Protein AF-0000000075988839 (afdb_homodimer)

Solvent-accessible surface area (backbone atoms only — not comparable to full-atom values): 9283 Å² total; per-residue (Å²): 107,28,37,38,37,37,38,41,65,41,99,35,46,64,48,19,47,51,47,47,61,61,53,66,68,58,68,63,77,48,62,97,49,47,45,78,50,76,48,70,56,71,28,30,30,34,38,40,39,37,12,76,38,70,69,57,39,50,53,53,52,51,53,49,48,56,53,49,52,50,50,50,53,50,38,71,72,66,44,66,77,72,78,79,122,106,29,36,37,38,38,37,40,65,42,98,35,44,64,48,21,47,53,48,48,61,60,51,66,68,58,70,64,78,48,61,99,50,47,48,80,50,76,48,70,57,70,28,32,32,33,39,40,39,38,11,75,40,69,68,58,38,51,53,53,51,49,53,49,49,56,51,49,52,51,50,50,52,49,39,71,71,66,46,65,79,73,77,79,121

InterPro domains:
  IPR015419 CTAG/Pcc1 family [PF09341] (4-76)
  IPR015419 CTAG/Pcc1 family [PTHR31283] (2-83)

Organism: Limulus polyphemus (NCBI:txid6850)

Secondary structure (DSSP, 8-state):
-EEEEEEEE-SSHHHHHHHHHHHHS------TTEEEEEEEETTEEEEEEEESSHHHHHHHHHHHHHHHHHHHHHHHHH-S-----/-EEEEEEEE-SSHHHHHHHHHHHHS------TTEEEEEEEETTEEEEEEEESSHHHHHHHHHHHHHHHHHHHHHHHHH-S-----

Structure (mmCIF, N/CA/C/O backbone):
data_AF-0000000075988839-model_v1
#
loop_
_entity.id
_entity.type
_entity.pdbx_description
1 polymer 'EKC/KEOPS complex subunit LAGE3-like'
#
loop_
_atom_site.group_PDB
_atom_site.id
_atom_site.type_symbol
_atom_site.label_atom_id
_atom_site.label_alt_id
_atom_site.label_comp_id
_atom_site.label_asym_id
_atom_site.label_entity_id
_atom_site.label_seq_id
_atom_site.pdbx_PDB_ins_code
_atom_site.Cartn_x
_atom_site.Cartn_y
_atom_site.Cartn_z
_atom_site.occupancy
_atom_site.B_iso_or_equiv
_atom_site.auth_seq_id
_atom_site.auth_comp_id
_atom_site.auth_asym_id
_atom_site.auth_atom_id
_atom_site.pdbx_PDB_model_num
ATOM 1 N N . MET A 1 1 ? 9.938 7.914 7.867 1 90 1 MET A N 1
ATOM 2 C CA . MET A 1 1 ? 9.859 7.223 6.586 1 90 1 MET A CA 1
ATOM 3 C C . MET A 1 1 ? 8.461 6.668 6.352 1 90 1 MET A C 1
ATOM 5 O O . MET A 1 1 ? 7.754 6.332 7.305 1 90 1 MET A O 1
ATOM 9 N N . PHE A 1 2 ? 8.023 6.809 5.059 1 95.44 2 PHE A N 1
ATOM 10 C CA . PHE A 1 2 ? 6.73 6.273 4.641 1 95.44 2 PHE A CA 1
ATOM 11 C C . PHE A 1 2 ? 6.828 4.781 4.355 1 95.44 2 PHE A C 1
ATOM 13 O O . PHE A 1 2 ? 7.785 4.328 3.723 1 95.44 2 PHE A O 1
ATOM 20 N N . VAL A 1 3 ? 5.879 4.035 4.895 1 97.56 3 VAL A N 1
ATOM 21 C CA . VAL A 1 3 ? 5.98 2.588 4.75 1 97.56 3 VAL A CA 1
ATOM 22 C C . VAL A 1 3 ? 4.66 2.027 4.227 1 97.56 3 VAL A C 1
ATOM 24 O O . VAL A 1 3 ? 3.584 2.471 4.629 1 97.56 3 VAL A O 1
ATOM 27 N N . ALA A 1 4 ? 4.758 1.091 3.375 1 98.38 4 ALA A N 1
ATOM 28 C CA . ALA A 1 4 ? 3.623 0.291 2.924 1 98.38 4 ALA A CA 1
ATOM 29 C C . ALA A 1 4 ? 3.906 -1.2 3.078 1 98.38 4 ALA A C 1
ATOM 31 O O . ALA A 1 4 ? 4.977 -1.677 2.693 1 98.38 4 ALA A O 1
ATOM 32 N N . ASN A 1 5 ? 2.986 -1.854 3.672 1 98.38 5 ASN A N 1
ATOM 33 C CA . ASN A 1 5 ? 3 -3.312 3.738 1 98.38 5 ASN A CA 1
ATOM 34 C C . ASN A 1 5 ? 1.814 -3.918 2.99 1 98.38 5 ASN A C 1
ATOM 36 O O . ASN A 1 5 ? 0.663 -3.568 3.26 1 98.38 5 ASN A O 1
ATOM 40 N N . LEU A 1 6 ? 2.125 -4.777 2.111 1 98.31 6 LEU A N 1
ATOM 41 C CA . LEU A 1 6 ? 1.069 -5.48 1.39 1 98.31 6 LEU A CA 1
ATOM 42 C C . LEU A 1 6 ? 1.108 -6.973 1.69 1 98.31 6 LEU A C 1
ATOM 44 O O . LEU A 1 6 ? 2.188 -7.562 1.794 1 98.31 6 LEU A O 1
ATOM 48 N N . SER A 1 7 ? -0.007 -7.527 1.808 1 98.06 7 SER A N 1
ATOM 49 C CA . SER A 1 7 ? -0.163 -8.969 1.979 1 98.06 7 SER A CA 1
ATOM 50 C C . SER A 1 7 ? -1.142 -9.547 0.96 1 98.06 7 SER A C 1
ATOM 52 O O . SER A 1 7 ? -2.287 -9.094 0.871 1 98.06 7 SER A O 1
ATOM 54 N N . VAL A 1 8 ? -0.692 -10.531 0.299 1 97.56 8 VAL A N 1
ATOM 55 C CA . VAL A 1 8 ? -1.433 -11.086 -0.829 1 97.56 8 VAL A CA 1
ATOM 56 C C . VAL A 1 8 ? -1.558 -12.602 -0.671 1 97.56 8 VAL A C 1
ATOM 58 O O . VAL A 1 8 ? -0.578 -13.328 -0.833 1 97.56 8 VAL A O 1
ATOM 61 N N . PRO A 1 9 ? -2.717 -13.094 -0.493 1 97.25 9 PRO A N 1
ATOM 62 C CA . PRO A 1 9 ? -2.912 -14.547 -0.421 1 97.25 9 PRO A CA 1
ATOM 63 C C . PRO A 1 9 ? -2.992 -15.203 -1.799 1 97.25 9 PRO A C 1
ATOM 65 O O . PRO A 1 9 ? -3.498 -14.594 -2.746 1 97.25 9 PRO A O 1
ATOM 68 N N . PHE A 1 10 ? -2.484 -16.438 -1.836 1 96.06 10 PHE A N 1
ATOM 69 C CA . PHE A 1 10 ? -2.605 -17.281 -3.02 1 96.06 10 PHE A CA 1
ATOM 70 C C . PHE A 1 10 ? -3.357 -18.562 -2.695 1 96.06 10 PHE A C 1
ATOM 72 O O . PHE A 1 10 ? -3.482 -18.938 -1.527 1 96.06 10 PHE A O 1
ATOM 79 N N . PRO A 1 11 ? -3.861 -19.203 -3.703 1 94.25 11 PRO A N 1
ATOM 80 C CA . PRO A 1 11 ? -4.625 -20.438 -3.479 1 94.25 11 PRO A CA 1
ATOM 81 C C . PRO A 1 11 ? -3.781 -21.547 -2.865 1 94.25 11 PRO A C 1
ATOM 83 O O . PRO A 1 11 ? -4.312 -22.422 -2.168 1 94.25 11 PRO A O 1
ATOM 86 N N . SER A 1 12 ? -2.428 -21.516 -3.145 1 94.94 12 SER A N 1
ATOM 87 C CA . SER A 1 12 ? -1.554 -22.562 -2.621 1 94.94 12 SER A CA 1
ATOM 88 C C . SER A 1 12 ? -0.17 -22.016 -2.291 1 94.94 12 SER A C 1
ATOM 90 O O . SER A 1 12 ? 0.219 -20.953 -2.793 1 94.94 12 SER A O 1
ATOM 92 N N . ASP A 1 13 ? 0.553 -22.797 -1.413 1 96.44 13 ASP A N 1
ATOM 93 C CA . ASP A 1 13 ? 1.93 -22.453 -1.074 1 96.44 13 ASP A CA 1
ATOM 94 C C . ASP A 1 13 ? 2.799 -22.375 -2.326 1 96.44 13 ASP A C 1
ATOM 96 O O . ASP A 1 13 ? 3.656 -21.484 -2.438 1 96.44 13 ASP A O 1
ATOM 100 N N . LYS A 1 14 ? 2.541 -23.25 -3.209 1 95.31 14 LYS A N 1
ATOM 101 C CA . LYS A 1 14 ? 3.338 -23.344 -4.43 1 95.31 14 LYS A CA 1
ATOM 102 C C . LYS A 1 14 ? 3.162 -22.094 -5.289 1 95.31 14 LYS A C 1
ATOM 104 O O . LYS A 1 14 ? 4.145 -21.516 -5.77 1 95.31 14 LYS A O 1
ATOM 109 N N . GLU A 1 15 ? 1.94 -21.672 -5.477 1 96.12 15 GLU A N 1
ATOM 110 C CA . GLU A 1 15 ? 1.668 -20.484 -6.273 1 96.12 15 GLU A CA 1
ATOM 111 C C . GLU A 1 15 ? 2.297 -19.25 -5.648 1 96.12 15 GLU A C 1
ATOM 113 O O . GLU A 1 15 ? 2.822 -18.391 -6.355 1 96.12 15 GLU A O 1
ATOM 118 N N . ALA A 1 16 ? 2.221 -19.188 -4.289 1 96.88 16 ALA A N 1
ATOM 119 C CA . ALA A 1 16 ? 2.832 -18.062 -3.588 1 96.88 16 ALA A CA 1
ATOM 120 C C . ALA A 1 16 ? 4.344 -18.047 -3.799 1 96.88 16 ALA A C 1
ATOM 122 O O . ALA A 1 16 ? 4.934 -16.984 -4.008 1 96.88 16 ALA A O 1
ATOM 123 N N . GLU A 1 17 ? 4.867 -19.141 -3.795 1 96.12 17 GLU A N 1
ATOM 124 C CA . GLU A 1 17 ? 6.309 -19.266 -3.984 1 96.12 17 GLU A CA 1
ATOM 125 C C . GLU A 1 17 ? 6.715 -18.875 -5.402 1 96.12 17 GLU A C 1
ATOM 127 O O . GLU A 1 17 ? 7.738 -18.203 -5.598 1 96.12 17 GLU A O 1
ATOM 132 N N . ILE A 1 18 ? 6.027 -19.312 -6.352 1 95 18 ILE A N 1
ATOM 133 C CA . ILE A 1 18 ? 6.297 -18.938 -7.738 1 95 18 ILE A CA 1
ATOM 134 C C . ILE A 1 18 ? 6.215 -17.422 -7.895 1 95 18 ILE A C 1
ATOM 136 O O . ILE A 1 18 ? 7.086 -16.812 -8.516 1 95 18 ILE A O 1
ATOM 140 N N . ALA A 1 19 ? 5.125 -16.906 -7.297 1 95.75 19 ALA A N 1
ATOM 141 C CA . ALA A 1 19 ? 4.98 -15.445 -7.348 1 95.75 19 ALA A CA 1
ATOM 142 C C . ALA A 1 19 ? 6.176 -14.75 -6.703 1 95.75 19 ALA A C 1
ATOM 144 O O . ALA A 1 19 ? 6.711 -13.781 -7.25 1 95.75 19 ALA A O 1
ATOM 145 N N . TYR A 1 20 ? 6.605 -15.219 -5.586 1 96.44 20 TYR A N 1
ATOM 146 C CA . TYR A 1 20 ? 7.754 -14.68 -4.867 1 96.44 20 TYR A CA 1
ATOM 147 C C . TYR A 1 20 ? 8.992 -14.664 -5.75 1 96.44 20 TYR A C 1
ATOM 149 O O . TYR A 1 20 ? 9.672 -13.641 -5.867 1 96.44 20 TYR A O 1
ATOM 157 N N . HIS A 1 21 ? 9.25 -15.703 -6.391 1 94.44 21 HIS A N 1
ATOM 158 C CA . HIS A 1 21 ? 10.445 -15.812 -7.223 1 94.44 21 HIS A CA 1
ATOM 159 C C . HIS A 1 21 ? 10.336 -14.93 -8.461 1 94.44 21 HIS A C 1
ATOM 161 O O . HIS A 1 21 ? 11.336 -14.391 -8.93 1 94.44 21 HIS A O 1
ATOM 167 N N . SER A 1 22 ? 9.195 -14.758 -8.984 1 92.88 22 SER A N 1
ATOM 168 C CA . SER A 1 22 ? 8.984 -13.906 -10.148 1 92.88 22 SER A CA 1
ATOM 169 C C . SER A 1 22 ? 9.188 -12.438 -9.805 1 92.88 22 SER A C 1
ATOM 171 O O . SER A 1 22 ? 9.773 -11.688 -10.586 1 92.88 22 SER A O 1
ATOM 173 N N . LEU A 1 23 ? 8.711 -12.062 -8.641 1 94.12 23 LEU A N 1
ATOM 174 C CA . LEU A 1 23 ? 8.688 -10.648 -8.281 1 94.12 23 LEU A CA 1
ATOM 175 C C . LEU A 1 23 ? 10 -10.234 -7.613 1 94.12 23 LEU A C 1
ATOM 177 O O . LEU A 1 23 ? 10.398 -9.07 -7.691 1 94.12 23 LEU A O 1
ATOM 181 N N . ARG A 1 24 ? 10.625 -11.133 -6.895 1 90.5 24 ARG A N 1
ATOM 182 C CA . ARG A 1 24 ? 11.844 -10.797 -6.16 1 90.5 24 ARG A CA 1
ATOM 183 C C . ARG A 1 24 ? 12.961 -10.391 -7.113 1 90.5 24 ARG A C 1
ATOM 185 O O . ARG A 1 24 ? 13.852 -9.625 -6.746 1 90.5 24 ARG A O 1
ATOM 192 N N . VAL A 1 25 ? 12.992 -10.914 -8.25 1 80.69 25 VAL A N 1
ATOM 193 C CA . VAL A 1 25 ? 14.047 -10.656 -9.227 1 80.69 25 VAL A CA 1
ATOM 194 C C . VAL A 1 25 ? 13.766 -9.344 -9.953 1 80.69 25 VAL A C 1
ATOM 196 O O . VAL A 1 25 ? 14.664 -8.758 -10.555 1 80.69 25 VAL A O 1
ATOM 199 N N . ASP A 1 26 ? 12.492 -8.953 -10.062 1 66.12 26 ASP A N 1
ATOM 200 C CA . ASP A 1 26 ? 12.141 -7.695 -10.719 1 66.12 26 ASP A CA 1
ATOM 201 C C . ASP A 1 26 ? 12.57 -6.496 -9.883 1 66.12 26 ASP A C 1
ATOM 203 O O . ASP A 1 26 ? 11.938 -6.18 -8.875 1 66.12 26 ASP A O 1
ATOM 207 N N . VAL A 1 27 ? 13.938 -6.234 -9.953 1 58.53 27 VAL A N 1
ATOM 208 C CA . VAL A 1 27 ? 14.477 -5.098 -9.219 1 58.53 27 VAL A CA 1
ATOM 209 C C . VAL A 1 27 ? 13.953 -3.795 -9.812 1 58.53 27 VAL A C 1
ATOM 211 O O . VAL A 1 27 ? 14.273 -3.457 -10.961 1 58.53 27 VAL A O 1
ATOM 214 N N . GLU A 1 28 ? 12.719 -3.449 -9.625 1 59.62 28 GLU A N 1
ATOM 215 C CA . GLU A 1 28 ? 12.336 -2.102 -10.039 1 59.62 28 GLU A CA 1
ATOM 216 C C . GLU A 1 28 ? 13.359 -1.07 -9.57 1 59.62 28 GLU A C 1
ATOM 218 O O . GLU A 1 28 ? 13.844 -1.138 -8.438 1 59.62 28 GLU A O 1
ATOM 223 N N . PRO A 1 29 ? 14.039 -0.479 -10.562 1 52.81 29 PRO A N 1
ATOM 224 C CA . PRO A 1 29 ? 14.938 0.58 -10.102 1 52.81 29 PRO A CA 1
ATOM 225 C C . PRO A 1 29 ? 14.344 1.404 -8.961 1 52.81 29 PRO A C 1
ATOM 227 O O . PRO A 1 29 ? 13.211 1.884 -9.062 1 52.81 29 PRO A O 1
ATOM 230 N N . SER A 1 30 ? 14.625 0.972 -7.875 1 58.56 30 SER A N 1
ATOM 231 C CA . SER A 1 30 ? 14.203 1.893 -6.824 1 58.56 30 SER A CA 1
ATOM 232 C C . SER A 1 30 ? 14.719 3.305 -7.09 1 58.56 30 SER A C 1
ATOM 234 O O . SER A 1 30 ? 15.898 3.498 -7.387 1 58.56 30 SER A O 1
ATOM 236 N N . ARG A 1 31 ? 14.156 4.047 -7.926 1 53.41 31 ARG A N 1
ATOM 237 C CA . ARG A 1 31 ? 14.711 5.398 -7.887 1 53.41 31 ARG A CA 1
ATOM 238 C C . ARG A 1 31 ? 15.18 5.754 -6.48 1 53.41 31 ARG A C 1
ATOM 240 O O . ARG A 1 31 ? 14.594 5.309 -5.492 1 53.41 31 ARG A O 1
ATOM 247 N N . GLY A 1 32 ? 16.422 6.008 -6.324 1 62.09 32 GLY A N 1
ATOM 248 C CA . GLY A 1 32 ? 17.219 6.488 -5.215 1 62.09 32 GLY A CA 1
ATOM 249 C C . GLY A 1 32 ? 16.391 6.871 -4 1 62.09 32 GLY A C 1
ATOM 250 O O . GLY A 1 32 ? 16.938 7.297 -2.98 1 62.09 32 GLY A O 1
ATOM 251 N N . GLY A 1 33 ? 15.102 6.184 -3.828 1 80.5 33 GLY A N 1
ATOM 252 C CA . GLY A 1 33 ? 14.391 6.668 -2.65 1 80.5 33 GLY A CA 1
ATOM 253 C C . GLY A 1 33 ? 13.414 5.656 -2.084 1 80.5 33 GLY A C 1
ATOM 254 O O . GLY A 1 33 ? 12.648 5.969 -1.168 1 80.5 33 GLY A O 1
ATOM 255 N N . THR A 1 34 ? 13.445 4.418 -2.74 1 89.38 34 THR A N 1
ATOM 256 C CA . THR A 1 34 ? 12.523 3.434 -2.184 1 89.38 34 THR A CA 1
ATOM 257 C C . THR A 1 34 ? 13.234 2.107 -1.932 1 89.38 34 THR A C 1
ATOM 259 O O . THR A 1 34 ? 14.188 1.767 -2.633 1 89.38 34 THR A O 1
ATOM 262 N N . GLU A 1 35 ? 13.008 1.438 -0.899 1 91.38 35 GLU A N 1
ATOM 263 C CA . GLU A 1 35 ? 13.469 0.095 -0.557 1 91.38 35 GLU A CA 1
ATOM 264 C C . GLU A 1 35 ? 12.305 -0.895 -0.525 1 91.38 35 GLU A C 1
ATOM 266 O O . GLU A 1 35 ? 11.258 -0.608 0.053 1 91.38 35 GLU A O 1
ATOM 271 N N . LYS A 1 36 ? 12.641 -2.053 -1.182 1 93.12 36 LYS A N 1
ATOM 272 C CA . LYS A 1 36 ? 11.609 -3.09 -1.24 1 93.12 36 LYS A CA 1
ATOM 273 C C . LYS A 1 36 ? 12.125 -4.406 -0.666 1 93.12 36 LYS A C 1
ATOM 275 O O . LYS A 1 36 ? 13.234 -4.84 -0.988 1 93.12 36 LYS A O 1
ATOM 280 N N . VAL A 1 37 ? 11.336 -5 0.261 1 93.62 37 VAL A N 1
ATOM 281 C CA . VAL A 1 37 ? 11.656 -6.301 0.833 1 93.62 37 VAL A CA 1
ATOM 282 C C . VAL A 1 37 ? 10.484 -7.258 0.643 1 93.62 37 VAL A C 1
ATOM 284 O O . VAL A 1 37 ? 9.375 -6.988 1.116 1 93.62 37 VAL A O 1
ATOM 287 N N . LEU A 1 38 ? 10.727 -8.375 -0.003 1 95.94 38 LEU A N 1
ATOM 288 C CA . LEU A 1 38 ? 9.695 -9.375 -0.273 1 95.94 38 LEU A CA 1
ATOM 289 C C . LEU A 1 38 ? 9.875 -10.594 0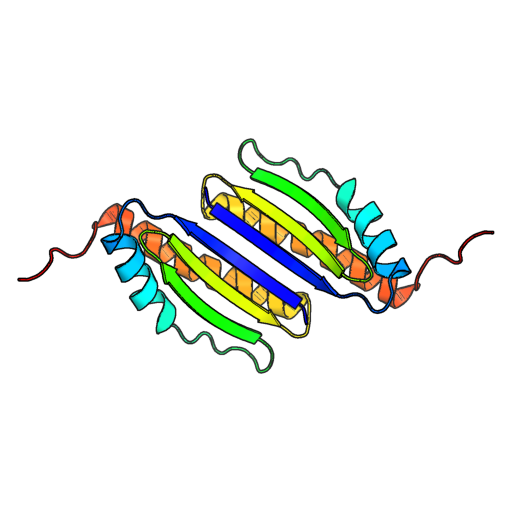.625 1 95.94 38 LEU A C 1
ATOM 291 O O . LEU A 1 38 ? 11 -10.992 0.928 1 95.94 38 LEU A O 1
ATOM 295 N N . SER A 1 39 ? 8.766 -11.125 1.036 1 96.94 39 SER A N 1
ATOM 296 C CA . SER A 1 39 ? 8.789 -12.391 1.771 1 96.94 39 SER A CA 1
ATOM 297 C C . SER A 1 39 ? 7.551 -13.227 1.462 1 96.94 39 SER A C 1
ATOM 299 O O . SER A 1 39 ? 6.547 -12.703 0.97 1 96.94 39 SER A O 1
ATOM 301 N N . VAL A 1 40 ? 7.77 -14.484 1.69 1 97.5 40 VAL A N 1
ATOM 302 C CA . VAL A 1 40 ? 6.641 -15.391 1.506 1 97.5 40 VAL A CA 1
ATOM 303 C C . VAL A 1 40 ? 6.574 -16.375 2.672 1 97.5 40 VAL A C 1
ATOM 305 O O . VAL A 1 40 ? 7.605 -16.875 3.131 1 97.5 40 VAL A O 1
ATOM 308 N N . GLU A 1 41 ? 5.484 -16.422 3.248 1 97.5 41 GLU A N 1
ATOM 309 C CA . GLU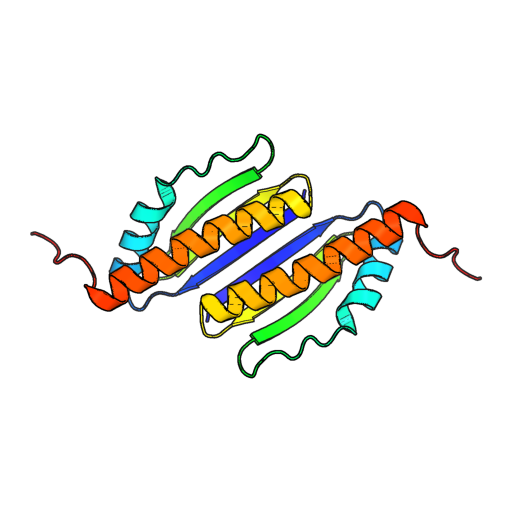 A 1 41 ? 5.188 -17.391 4.297 1 97.5 41 GLU A CA 1
ATOM 310 C C . GLU A 1 41 ? 3.945 -18.219 3.955 1 97.5 41 GLU A C 1
ATOM 312 O O . GLU A 1 41 ? 2.836 -17.672 3.904 1 97.5 41 GLU A O 1
ATOM 317 N N . GLU A 1 42 ? 4.121 -19.516 3.861 1 96.75 42 GLU A N 1
ATOM 318 C CA . GLU A 1 42 ? 3.037 -20.375 3.406 1 96.75 42 GLU A CA 1
ATOM 319 C C . GLU A 1 42 ? 2.426 -19.859 2.107 1 96.75 42 GLU A C 1
ATOM 321 O O . GLU A 1 42 ? 3.133 -19.672 1.113 1 96.75 42 GLU A O 1
ATOM 326 N N . ASN A 1 43 ? 1.128 -19.578 2.098 1 97.75 43 ASN A N 1
ATOM 327 C CA . ASN A 1 43 ? 0.485 -19.188 0.845 1 97.75 43 ASN A CA 1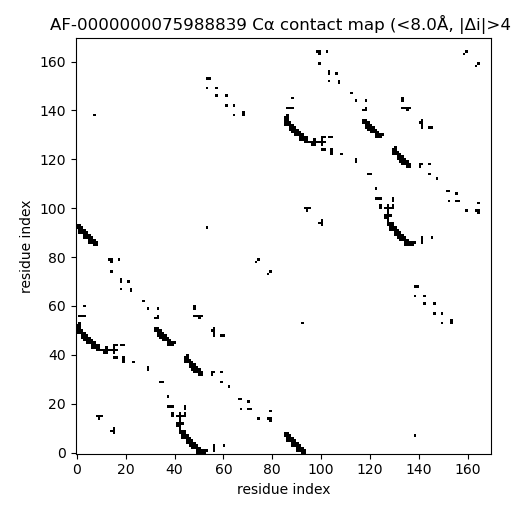
ATOM 328 C C . ASN A 1 43 ? 0.309 -17.672 0.749 1 97.75 43 ASN A C 1
ATOM 330 O O . ASN A 1 43 ? -0.527 -17.188 -0.016 1 97.75 43 ASN A O 1
ATOM 334 N N . THR A 1 44 ? 1.045 -16.984 1.554 1 98.31 44 THR A N 1
ATOM 335 C CA . THR A 1 44 ? 0.854 -15.547 1.574 1 98.31 44 THR A CA 1
ATOM 336 C C . THR A 1 44 ? 2.143 -14.82 1.195 1 98.31 44 THR A C 1
ATOM 338 O O . THR A 1 44 ? 3.184 -15.023 1.825 1 98.31 44 THR A O 1
ATOM 341 N N . LEU A 1 45 ? 2.061 -13.992 0.146 1 97.94 45 LEU A N 1
ATOM 342 C CA . LEU A 1 45 ? 3.143 -13.102 -0.267 1 97.94 45 LEU A CA 1
ATOM 343 C C . LEU A 1 45 ? 3.033 -11.75 0.432 1 97.94 45 LEU A C 1
ATOM 345 O O . LEU A 1 45 ? 1.942 -11.188 0.533 1 97.94 45 LEU A O 1
ATOM 349 N N . SER A 1 46 ? 4.176 -11.289 0.893 1 97.69 46 SER A N 1
ATOM 350 C CA . SER A 1 46 ? 4.203 -9.984 1.542 1 97.69 46 SER A CA 1
ATOM 351 C C . SER A 1 46 ? 5.324 -9.109 0.984 1 97.69 46 SER A C 1
ATOM 353 O O . SER A 1 46 ? 6.395 -9.617 0.633 1 97.69 46 SER A O 1
ATOM 355 N N . VAL A 1 47 ? 5.082 -7.836 0.94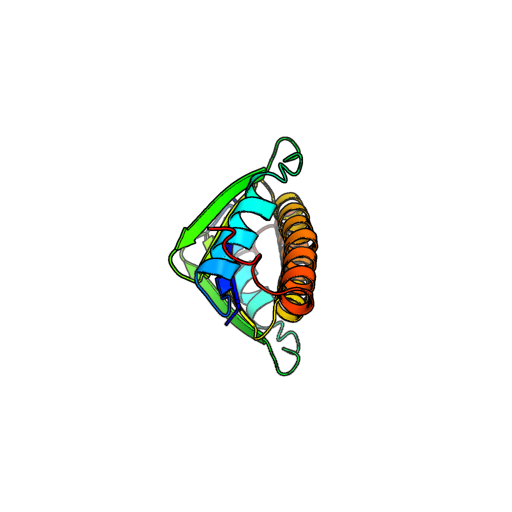2 1 96.88 47 VAL A N 1
ATOM 356 C CA . VAL A 1 47 ? 6.117 -6.887 0.548 1 96.88 47 VAL A CA 1
ATOM 357 C C . VAL A 1 47 ? 6.07 -5.664 1.462 1 96.88 47 VAL A C 1
ATOM 359 O O . VAL A 1 47 ? 4.988 -5.195 1.831 1 96.88 47 VAL A O 1
ATOM 362 N N . LYS A 1 48 ? 7.215 -5.27 1.847 1 97.06 48 LYS A N 1
ATOM 363 C CA . LYS A 1 48 ? 7.406 -4.008 2.559 1 97.06 48 LYS A CA 1
ATOM 364 C C . LYS A 1 48 ? 8.125 -2.986 1.683 1 97.06 48 LYS A C 1
ATOM 366 O O . LYS A 1 48 ? 9.211 -3.26 1.161 1 97.06 48 LYS A O 1
ATOM 371 N N . ILE A 1 49 ? 7.539 -1.856 1.535 1 96.25 49 ILE A N 1
ATOM 372 C CA . ILE A 1 49 ? 8.133 -0.784 0.746 1 96.25 49 ILE A CA 1
ATOM 373 C C . ILE A 1 49 ? 8.336 0.449 1.622 1 96.25 49 ILE A C 1
ATOM 375 O O . ILE A 1 49 ? 7.414 0.896 2.305 1 96.25 49 ILE A O 1
ATOM 379 N N . VAL A 1 50 ? 9.523 0.931 1.571 1 96.12 50 VAL A N 1
ATOM 380 C CA . VAL A 1 50 ? 9.883 2.104 2.363 1 96.12 50 VAL A CA 1
ATOM 381 C C . VAL A 1 50 ? 10.344 3.229 1.439 1 96.12 50 VAL A C 1
ATOM 383 O O . VAL A 1 50 ? 11.156 3.004 0.536 1 96.12 50 VAL A O 1
ATOM 386 N N . ALA A 1 51 ? 9.797 4.395 1.649 1 95.31 51 ALA A N 1
ATOM 387 C CA . ALA A 1 51 ? 10.148 5.555 0.833 1 95.31 51 ALA A CA 1
ATOM 388 C C . ALA A 1 51 ? 10.328 6.801 1.696 1 95.31 51 ALA A C 1
ATOM 390 O O . ALA A 1 51 ? 9.844 6.855 2.828 1 95.31 51 ALA A O 1
ATOM 391 N N . LYS A 1 52 ? 10.969 7.738 1.087 1 92.56 52 LYS A N 1
ATOM 392 C CA . LYS A 1 52 ? 11.234 8.984 1.802 1 92.56 52 LYS A CA 1
ATOM 393 C C . LYS A 1 52 ? 10.039 9.93 1.717 1 92.56 52 LYS A C 1
ATOM 395 O O . LYS A 1 52 ? 9.859 10.789 2.586 1 92.56 52 LYS A O 1
ATOM 400 N N . GLU A 1 53 ? 9.266 9.805 0.663 1 93.31 53 GLU A N 1
ATOM 401 C CA . GLU A 1 53 ? 8.125 10.688 0.415 1 93.31 53 GLU A CA 1
ATOM 402 C C . GLU A 1 53 ? 6.91 9.891 -0.054 1 93.31 53 GLU A C 1
ATOM 404 O O . GLU A 1 53 ? 7.047 8.797 -0.607 1 93.31 53 GLU A O 1
ATOM 409 N N . ALA A 1 54 ? 5.828 10.594 0.128 1 94.62 54 ALA A N 1
ATOM 410 C CA . ALA A 1 54 ? 4.562 9.945 -0.204 1 94.62 54 ALA A CA 1
ATOM 411 C C . ALA A 1 54 ? 4.477 9.641 -1.697 1 94.62 54 ALA A C 1
ATOM 413 O O . ALA A 1 54 ? 4 8.578 -2.096 1 94.62 54 ALA A O 1
ATOM 414 N N . ARG A 1 55 ? 4.941 10.594 -2.5 1 94.12 55 ARG A N 1
ATOM 415 C CA . ARG A 1 55 ? 4.867 10.43 -3.947 1 94.12 55 ARG A CA 1
ATOM 416 C C . ARG A 1 55 ? 5.707 9.242 -4.406 1 94.12 55 ARG A C 1
ATOM 418 O O . ARG A 1 55 ? 5.27 8.453 -5.246 1 94.12 55 ARG A O 1
ATOM 425 N N . GLN A 1 56 ? 6.812 9.148 -3.861 1 94.81 56 GLN A N 1
ATOM 426 C CA . GLN A 1 56 ? 7.695 8.039 -4.207 1 94.81 56 GLN A CA 1
ATOM 427 C C . GLN A 1 56 ? 7.09 6.699 -3.781 1 94.81 56 GLN A C 1
ATOM 429 O O . GLN A 1 56 ? 7.188 5.711 -4.508 1 94.81 56 GLN A O 1
ATOM 434 N N . LEU A 1 57 ? 6.496 6.68 -2.59 1 95.81 57 LEU A N 1
ATOM 435 C CA . LEU A 1 57 ? 5.832 5.469 -2.123 1 95.81 57 LEU A CA 1
ATOM 436 C C . LEU A 1 57 ? 4.684 5.082 -3.047 1 95.81 57 LEU A C 1
ATOM 438 O O . LEU A 1 57 ? 4.543 3.916 -3.418 1 95.81 57 LEU A O 1
ATOM 442 N N . ARG A 1 58 ? 3.965 6.059 -3.445 1 96.44 58 ARG A N 1
ATOM 443 C CA . ARG A 1 58 ? 2.852 5.812 -4.355 1 96.44 58 ARG A CA 1
ATOM 444 C C . ARG A 1 58 ? 3.336 5.148 -5.645 1 96.44 58 ARG A C 1
ATOM 446 O O . ARG A 1 58 ? 2.783 4.137 -6.07 1 96.44 58 ARG A O 1
ATOM 453 N N . VAL A 1 59 ? 4.289 5.715 -6.223 1 94.75 59 VAL A N 1
ATOM 454 C CA . VAL A 1 59 ? 4.82 5.23 -7.492 1 94.75 59 VAL A CA 1
ATOM 455 C C . VAL A 1 59 ? 5.328 3.799 -7.328 1 94.75 59 VAL A C 1
ATOM 457 O O . VAL A 1 59 ? 5.027 2.926 -8.141 1 94.75 59 VAL A O 1
ATOM 460 N N . SER A 1 60 ? 6.062 3.584 -6.273 1 93.88 60 SER A N 1
ATOM 461 C CA . SER A 1 60 ? 6.656 2.271 -6.039 1 93.88 60 SER A CA 1
ATOM 462 C C . SER A 1 60 ? 5.582 1.219 -5.777 1 93.88 60 SER A C 1
ATOM 464 O O . SER A 1 60 ? 5.664 0.101 -6.289 1 93.88 60 SER A O 1
ATOM 466 N N . VAL A 1 61 ? 4.602 1.598 -5.027 1 96.44 61 VAL A N 1
ATOM 467 C CA . VAL A 1 61 ? 3.512 0.678 -4.723 1 96.44 61 VAL A CA 1
ATOM 468 C C . VAL A 1 61 ? 2.742 0.349 -6 1 96.44 61 VAL A C 1
ATOM 470 O O . VAL A 1 61 ? 2.428 -0.815 -6.258 1 96.44 61 VAL A O 1
ATOM 473 N N . ASN A 1 62 ? 2.49 1.3 -6.805 1 95.44 62 ASN A N 1
ATOM 474 C CA . ASN A 1 62 ? 1.783 1.075 -8.062 1 95.44 62 ASN A CA 1
ATOM 475 C C . ASN A 1 62 ? 2.582 0.177 -9 1 95.44 62 ASN A C 1
ATOM 477 O O . ASN A 1 62 ? 2.018 -0.695 -9.664 1 95.44 62 ASN A O 1
ATOM 481 N N . SER A 1 63 ? 3.805 0.47 -9.008 1 93.56 63 SER A N 1
ATOM 482 C CA . SER A 1 63 ? 4.668 -0.369 -9.836 1 93.56 63 SER A CA 1
ATOM 483 C C . SER A 1 63 ? 4.609 -1.827 -9.391 1 93.56 63 SER A C 1
ATOM 485 O O . SER A 1 63 ? 4.539 -2.732 -10.227 1 93.56 63 SER A O 1
ATOM 487 N N . PHE A 1 64 ? 4.641 -2.012 -8.125 1 94.94 64 PHE A N 1
ATOM 488 C CA . PHE A 1 64 ? 4.559 -3.371 -7.605 1 94.94 64 PHE A CA 1
ATOM 489 C C . PHE A 1 64 ? 3.24 -4.023 -7.992 1 94.94 64 PHE A C 1
ATOM 491 O O . PHE A 1 64 ? 3.211 -5.191 -8.391 1 94.94 64 PHE A O 1
ATOM 498 N N . PHE A 1 65 ? 2.146 -3.305 -7.898 1 96.25 65 PHE A N 1
ATOM 499 C CA . PHE A 1 65 ? 0.84 -3.842 -8.258 1 96.25 65 PHE A CA 1
ATOM 500 C C . PHE A 1 65 ? 0.815 -4.27 -9.727 1 96.25 65 PHE A C 1
ATOM 502 O O . PHE A 1 65 ? 0.21 -5.285 -10.07 1 96.25 65 PHE A O 1
ATOM 509 N N . ASP A 1 66 ? 1.418 -3.471 -10.539 1 95.44 66 ASP A N 1
ATOM 510 C CA . ASP A 1 66 ? 1.443 -3.801 -11.961 1 95.44 66 ASP A CA 1
ATOM 511 C C . ASP A 1 66 ? 2.049 -5.184 -12.195 1 95.44 66 ASP A C 1
ATOM 513 O O . ASP A 1 66 ? 1.48 -6.004 -12.922 1 95.44 66 ASP A O 1
ATOM 517 N N . LEU A 1 67 ? 3.148 -5.453 -11.523 1 94.75 67 LEU A N 1
ATOM 518 C CA . LEU A 1 67 ? 3.83 -6.738 -11.68 1 94.75 67 LEU A CA 1
ATOM 519 C C . LEU A 1 67 ? 3.031 -7.855 -11.016 1 94.75 67 LEU A C 1
ATOM 521 O O . LEU A 1 67 ? 2.893 -8.945 -11.586 1 94.75 67 LEU A O 1
ATOM 525 N N . LEU A 1 68 ? 2.516 -7.559 -9.859 1 96.19 68 LEU A N 1
ATOM 526 C CA . LEU A 1 68 ? 1.754 -8.547 -9.109 1 96.19 68 LEU A CA 1
ATOM 527 C C . LEU A 1 68 ? 0.543 -9.023 -9.906 1 96.19 68 LEU A C 1
ATOM 529 O O . LEU A 1 68 ? 0.298 -10.227 -10.008 1 96.19 68 LEU A O 1
ATOM 533 N N . ILE A 1 69 ? -0.155 -8.094 -10.438 1 96.62 69 ILE A N 1
ATOM 534 C CA . ILE A 1 69 ? -1.374 -8.414 -11.18 1 96.62 69 ILE A CA 1
ATOM 535 C C . ILE A 1 69 ? -1.034 -9.266 -12.398 1 96.62 69 ILE A C 1
ATOM 537 O O . ILE A 1 69 ? -1.744 -10.227 -12.703 1 96.62 69 ILE A O 1
ATOM 541 N N . LEU A 1 70 ? 0.025 -8.883 -13.008 1 95.38 70 LEU A N 1
ATOM 542 C CA . LEU A 1 70 ? 0.477 -9.672 -14.141 1 95.38 70 LEU A CA 1
ATOM 543 C C . LEU A 1 70 ? 0.797 -11.102 -13.711 1 95.38 70 LEU A C 1
ATOM 545 O O . LEU A 1 70 ? 0.4 -12.062 -14.383 1 95.38 70 LEU A O 1
ATOM 549 N N . VAL A 1 71 ? 1.514 -11.312 -12.648 1 95.06 71 VAL A N 1
ATOM 550 C CA . VAL A 1 71 ? 1.901 -12.625 -12.133 1 95.06 71 VAL A CA 1
ATOM 551 C C . VAL A 1 71 ? 0.656 -13.422 -11.75 1 95.06 71 VAL A C 1
ATOM 553 O O . VAL A 1 71 ? 0.548 -14.602 -12.07 1 95.06 71 VAL A O 1
ATOM 556 N N . ILE A 1 72 ? -0.286 -12.805 -11.141 1 95.56 72 ILE A N 1
ATOM 557 C CA . ILE A 1 72 ? -1.518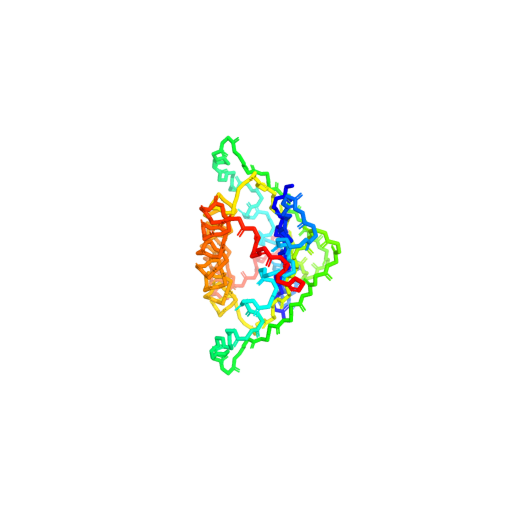 -13.461 -10.719 1 95.56 72 ILE A CA 1
ATOM 558 C C . ILE A 1 72 ? -2.279 -13.969 -11.938 1 95.56 72 ILE A C 1
ATOM 560 O O . ILE A 1 72 ? -2.744 -15.109 -11.961 1 95.56 72 ILE A O 1
ATOM 564 N N . LYS A 1 73 ? -2.367 -13.094 -12.938 1 95.19 73 LYS A N 1
ATOM 565 C CA . LYS A 1 73 ? -3.064 -13.469 -14.164 1 95.19 73 LYS A CA 1
ATOM 566 C C . LYS A 1 73 ? -2.406 -14.672 -14.82 1 95.19 73 LYS A C 1
ATOM 568 O O . LYS A 1 73 ? -3.094 -15.562 -15.336 1 95.19 73 LYS A O 1
ATOM 573 N N . THR A 1 74 ? -1.106 -14.656 -14.844 1 94.38 74 THR A N 1
ATOM 574 C CA . THR A 1 74 ? -0.363 -15.766 -15.43 1 94.38 74 THR A CA 1
ATOM 575 C C . THR A 1 74 ? -0.627 -17.062 -14.672 1 94.38 74 THR A C 1
ATOM 577 O O . THR A 1 74 ? -0.876 -18.109 -15.273 1 94.38 74 THR A O 1
ATOM 580 N N . LEU A 1 75 ? -0.598 -17.047 -13.359 1 94.25 75 LEU A N 1
ATOM 581 C CA . LEU A 1 75 ? -0.81 -18.219 -12.531 1 94.25 75 LEU A CA 1
ATOM 582 C C . LEU A 1 75 ? -2.236 -18.75 -12.68 1 94.25 75 LEU A C 1
ATOM 584 O O . LEU A 1 75 ? -2.465 -19.953 -12.648 1 94.25 75 LEU A O 1
ATOM 588 N N . GLU A 1 76 ? -3.148 -17.828 -12.742 1 91.56 76 GLU A N 1
ATOM 589 C CA . GLU A 1 76 ? -4.547 -18.219 -12.922 1 91.56 76 GLU A CA 1
ATOM 590 C C . GLU A 1 76 ? -4.758 -18.922 -14.258 1 91.56 76 GLU A C 1
ATOM 592 O O . GLU A 1 76 ? -5.57 -19.844 -14.352 1 91.56 76 GLU A O 1
ATOM 597 N N . ARG A 1 77 ? -4.004 -18.469 -15.211 1 90.81 77 ARG A N 1
ATOM 598 C CA . ARG A 1 77 ? -4.172 -18.984 -16.562 1 90.81 77 ARG A CA 1
ATOM 599 C C . ARG A 1 77 ? -3.441 -20.312 -16.734 1 90.81 77 ARG A C 1
ATOM 601 O O . ARG A 1 77 ? -3.941 -21.219 -17.406 1 90.81 77 ARG A O 1
ATOM 608 N N . PHE A 1 78 ? -2.275 -20.453 -16.172 1 86.62 78 PHE A N 1
ATOM 609 C CA . PHE A 1 78 ? -1.422 -21.594 -16.484 1 86.62 78 PHE A CA 1
ATOM 610 C C . PHE A 1 78 ? -1.255 -22.5 -15.266 1 86.62 78 PHE A C 1
ATOM 612 O O . PHE A 1 78 ? -0.85 -23.656 -15.398 1 86.62 78 PHE A O 1
ATOM 619 N N . GLY A 1 79 ? -1.697 -22.047 -14.047 1 78.94 79 GLY A N 1
ATOM 620 C CA . GLY A 1 79 ? -1.455 -22.812 -12.836 1 78.94 79 GLY A CA 1
ATOM 621 C C . GLY A 1 79 ? 0.012 -22.875 -12.461 1 78.94 79 GLY A C 1
ATOM 622 O O . GLY A 1 79 ? 0.853 -22.25 -13.094 1 78.94 79 GLY A O 1
ATOM 623 N N . PRO A 1 80 ? 0.305 -23.531 -11.195 1 71.38 80 PRO A N 1
ATOM 624 C CA . PRO A 1 80 ? 1.709 -23.672 -10.797 1 71.38 80 PRO A CA 1
ATOM 625 C C . PRO A 1 80 ? 2.482 -24.625 -11.711 1 71.38 80 PRO A C 1
ATOM 627 O O . PRO A 1 80 ? 1.899 -25.547 -12.289 1 71.38 80 PRO A O 1
ATOM 630 N N . PRO A 1 81 ? 3.736 -24.062 -12.102 1 63.31 81 PRO A N 1
ATOM 631 C CA . PRO A 1 81 ? 4.461 -25 -12.961 1 63.31 81 PRO A CA 1
ATOM 632 C C . PRO A 1 81 ? 4.492 -26.406 -12.398 1 63.31 81 PRO A C 1
ATOM 634 O O . PRO A 1 81 ? 4.453 -26.594 -11.18 1 63.31 81 PRO A O 1
ATOM 637 N N . VAL A 1 82 ? 4.148 -27.391 -13.102 1 55.47 82 VAL A N 1
ATOM 638 C CA . VAL A 1 82 ? 4.219 -28.812 -12.758 1 55.47 82 VAL A CA 1
ATOM 639 C C . VAL A 1 82 ? 5.609 -29.141 -12.227 1 55.47 82 VAL A C 1
ATOM 641 O O . VAL A 1 82 ? 6.605 -28.547 -12.656 1 55.47 82 VAL A O 1
ATOM 644 N N . ASP A 1 83 ? 5.777 -29.25 -10.82 1 51.09 83 ASP A N 1
ATOM 645 C CA . ASP A 1 83 ? 7.004 -29.766 -10.219 1 51.09 83 ASP A CA 1
ATOM 646 C C . ASP A 1 83 ? 7.754 -30.672 -11.195 1 51.09 83 ASP A C 1
ATOM 648 O O . ASP A 1 83 ? 7.203 -31.656 -11.68 1 51.09 83 ASP A O 1
ATOM 652 N N . SER A 1 84 ? 8.438 -30.156 -12.211 1 45.06 84 SER A N 1
ATOM 653 C CA . SER A 1 84 ? 9.273 -31.188 -12.812 1 45.06 84 SER A CA 1
ATOM 654 C C . SER A 1 84 ? 9.992 -32 -11.742 1 45.06 84 SER A C 1
ATOM 656 O O . SER A 1 84 ? 10.789 -31.469 -10.969 1 45.06 84 SER A O 1
ATOM 658 N N . LYS A 1 85 ? 9.445 -33 -11.102 1 37.62 85 LYS A N 1
ATOM 659 C CA . LYS A 1 85 ? 10.344 -34.031 -10.555 1 37.62 85 LYS A CA 1
ATOM 660 C C . LYS A 1 85 ? 11.406 -34.406 -11.578 1 37.62 85 LYS A C 1
ATOM 662 O O . LYS A 1 85 ? 11.133 -34.469 -12.781 1 37.62 85 LYS A O 1
ATOM 667 N N . MET B 1 1 ? -7.879 -12.641 1.881 1 90.06 1 MET B N 1
ATOM 668 C CA . MET B 1 1 ? -8.102 -11.234 1.59 1 90.06 1 MET B CA 1
ATOM 669 C C . MET B 1 1 ? -6.781 -10.492 1.42 1 90.06 1 MET B C 1
ATOM 671 O O . MET B 1 1 ? -5.773 -10.867 2.018 1 90.06 1 MET B O 1
ATOM 675 N N . PHE B 1 2 ? -6.801 -9.57 0.408 1 95.5 2 PHE B N 1
ATOM 676 C CA . PHE B 1 2 ? -5.641 -8.727 0.146 1 95.5 2 PHE B CA 1
ATOM 677 C C . PHE B 1 2 ? -5.609 -7.543 1.104 1 95.5 2 PHE B C 1
ATOM 679 O O . PHE B 1 2 ? -6.637 -6.914 1.36 1 95.5 2 PHE B O 1
ATOM 686 N N . VAL B 1 3 ? -4.445 -7.305 1.676 1 97.62 3 VAL B N 1
ATOM 687 C CA . VAL B 1 3 ? -4.375 -6.258 2.689 1 97.62 3 VAL B CA 1
ATOM 688 C C . VAL B 1 3 ? -3.219 -5.312 2.377 1 97.62 3 VAL B C 1
ATOM 690 O O . VAL B 1 3 ? -2.145 -5.75 1.96 1 97.62 3 VAL B O 1
ATOM 693 N N . ALA B 1 4 ? -3.441 -4.086 2.59 1 98.38 4 ALA B N 1
ATOM 694 C CA . ALA B 1 4 ? -2.4 -3.062 2.559 1 98.38 4 ALA B CA 1
ATOM 695 C C . ALA B 1 4 ? -2.406 -2.236 3.842 1 98.38 4 ALA B C 1
ATOM 697 O O . ALA B 1 4 ? -3.463 -1.796 4.301 1 98.38 4 ALA B O 1
ATOM 698 N N . ASN B 1 5 ? -1.265 -2.1 4.391 1 98.38 5 ASN B N 1
ATOM 699 C CA . ASN B 1 5 ? -1.046 -1.189 5.512 1 98.38 5 ASN B CA 1
ATOM 700 C C . ASN B 1 5 ? -0.079 -0.068 5.141 1 98.38 5 ASN B C 1
ATOM 702 O O . ASN B 1 5 ? 1.034 -0.329 4.684 1 98.38 5 ASN B O 1
ATOM 706 N N . LEU B 1 6 ? -0.525 1.101 5.34 1 98.31 6 LEU B N 1
ATOM 707 C CA . LEU B 1 6 ? 0.342 2.25 5.098 1 98.31 6 LEU B CA 1
ATOM 708 C C . LEU B 1 6 ? 0.612 3.008 6.395 1 98.31 6 LEU B C 1
ATOM 710 O O . LEU B 1 6 ? -0.284 3.164 7.227 1 98.31 6 LEU B O 1
ATOM 714 N N . SER B 1 7 ? 1.774 3.455 6.527 1 98.06 7 SER B N 1
ATOM 715 C CA . SER B 1 7 ? 2.182 4.301 7.645 1 98.06 7 SER B CA 1
ATOM 716 C C . SER B 1 7 ? 2.863 5.574 7.152 1 98.06 7 SER B C 1
ATOM 718 O O . SER B 1 7 ? 3.844 5.512 6.406 1 98.06 7 SER B O 1
ATOM 720 N N . VAL B 1 8 ? 2.377 6.648 7.625 1 97.56 8 VAL B N 1
ATOM 721 C CA . VAL B 1 8 ? 2.799 7.957 7.133 1 97.56 8 VAL B CA 1
ATOM 722 C C . VAL B 1 8 ? 3.182 8.852 8.305 1 97.56 8 VAL B C 1
ATOM 724 O O . VAL B 1 8 ? 2.312 9.312 9.055 1 97.56 8 VAL B O 1
ATOM 727 N N . PRO B 1 9 ? 4.395 9.219 8.422 1 97.25 9 PRO B N 1
ATOM 728 C CA . PRO B 1 9 ? 4.809 10.148 9.469 1 97.25 9 PRO B CA 1
ATOM 729 C C . PRO B 1 9 ? 4.547 11.609 9.109 1 97.25 9 PRO B C 1
ATOM 731 O O . PRO B 1 9 ? 4.637 11.977 7.934 1 97.25 9 PRO B O 1
ATOM 734 N N . PHE B 1 10 ? 4.246 12.383 10.156 1 96.12 10 PHE B N 1
ATOM 735 C CA . PHE B 1 10 ? 4.109 13.828 10.031 1 96.12 10 PHE B CA 1
ATOM 736 C C . PHE B 1 10 ? 5.098 14.547 10.938 1 96.12 10 PHE B C 1
ATOM 738 O O . PHE B 1 10 ? 5.633 13.953 11.875 1 96.12 10 PHE B O 1
ATOM 745 N N . PRO B 1 11 ? 5.332 15.773 10.648 1 94.25 11 PRO B N 1
ATOM 746 C CA . PRO B 1 11 ? 6.293 16.531 11.453 1 94.25 11 PRO B CA 1
ATOM 747 C C . PRO B 1 11 ? 5.852 16.688 12.906 1 94.25 11 PRO B C 1
ATOM 749 O O . PRO B 1 11 ? 6.691 16.828 13.797 1 94.25 11 PRO B O 1
ATOM 752 N N . SER B 1 12 ? 4.496 16.688 13.141 1 94.94 12 SER B N 1
ATOM 753 C CA . SER B 1 12 ? 3.984 16.859 14.492 1 94.94 12 SER B CA 1
ATOM 754 C C . SER B 1 12 ? 2.709 16.062 14.711 1 94.94 12 SER B C 1
ATOM 756 O O . SER B 1 12 ? 2.033 15.68 13.75 1 94.94 12 SER B O 1
ATOM 758 N N . ASP B 1 13 ? 2.404 15.82 16.047 1 96.44 13 ASP B N 1
ATOM 759 C CA . ASP B 1 13 ? 1.167 15.141 16.406 1 96.44 13 ASP B CA 1
ATOM 760 C C . ASP B 1 13 ? -0.051 15.883 15.867 1 96.44 13 ASP B C 1
ATOM 762 O O . ASP B 1 13 ? -1.015 15.258 15.414 1 96.44 13 ASP B O 1
ATOM 766 N N . LYS B 1 14 ? 0.055 17.156 15.914 1 95.31 14 LYS B N 1
ATOM 767 C CA . LYS B 1 14 ? -1.062 18 15.492 1 95.31 14 LYS B CA 1
ATOM 768 C C . LYS B 1 14 ? -1.34 17.844 14 1 95.31 14 LYS B C 1
ATOM 770 O O . LYS B 1 14 ? -2.492 17.672 13.594 1 95.31 14 LYS B O 1
ATOM 775 N N . GLU B 1 15 ? -0.312 17.875 13.211 1 96.12 15 GLU B N 1
ATOM 776 C CA . GLU B 1 15 ? -0.472 17.719 11.766 1 96.12 15 GLU B CA 1
ATOM 777 C C . GLU B 1 15 ? -1.045 16.344 11.422 1 96.12 15 GLU B C 1
ATOM 779 O O . GLU B 1 15 ? -1.883 16.219 10.531 1 96.12 15 GLU B O 1
ATOM 784 N N . ALA B 1 16 ? -0.561 15.32 12.172 1 96.88 16 ALA B N 1
ATOM 785 C CA . ALA B 1 16 ? -1.076 13.969 11.953 1 96.88 16 ALA B CA 1
ATOM 786 C C . ALA B 1 16 ? -2.564 13.891 12.273 1 96.88 16 ALA B C 1
ATOM 788 O O . ALA B 1 16 ? -3.334 13.258 11.547 1 96.88 16 ALA B O 1
ATOM 789 N N . GLU B 1 17 ? -2.895 14.531 13.266 1 96.12 17 GLU B N 1
ATOM 790 C CA . GLU B 1 17 ? -4.293 14.547 13.688 1 96.12 17 GLU B CA 1
ATOM 791 C C . GLU B 1 17 ? -5.172 15.266 12.68 1 96.12 17 GLU B C 1
ATOM 793 O O . GLU B 1 17 ? -6.285 14.828 12.391 1 96.12 17 GLU B O 1
ATOM 798 N N . ILE B 1 18 ? -4.762 16.375 12.203 1 95 18 ILE B N 1
ATOM 799 C CA . ILE B 1 18 ? -5.5 17.109 11.18 1 95 18 ILE B CA 1
ATOM 800 C C . ILE B 1 18 ? -5.688 16.234 9.945 1 95 18 ILE B C 1
ATOM 802 O O . ILE B 1 18 ? -6.789 16.156 9.391 1 95 18 ILE B O 1
ATOM 806 N N . ALA B 1 19 ? -4.551 15.609 9.57 1 95.75 19 ALA B N 1
ATOM 807 C CA . ALA B 1 19 ? -4.633 14.711 8.422 1 95.75 19 ALA B CA 1
ATOM 808 C C . ALA B 1 19 ? -5.652 13.602 8.664 1 95.75 19 ALA B C 1
ATOM 810 O O . ALA B 1 19 ? -6.461 13.281 7.789 1 95.75 19 ALA B O 1
ATOM 811 N N . TYR B 1 20 ? -5.641 13.016 9.836 1 96.44 20 TYR B N 1
ATOM 812 C CA . TYR B 1 20 ? -6.566 11.961 10.219 1 96.44 20 TYR B CA 1
ATOM 813 C C . TYR B 1 20 ? -8.016 12.422 10.07 1 96.44 20 TYR B C 1
ATOM 815 O O . TYR B 1 20 ? -8.828 11.727 9.453 1 96.44 20 TYR B O 1
ATOM 823 N N . HIS B 1 21 ? -8.312 13.539 10.539 1 94.38 21 HIS B N 1
ATOM 824 C CA . HIS B 1 21 ? -9.68 14.047 10.492 1 94.38 21 HIS B CA 1
ATOM 825 C C . HIS B 1 21 ? -10.094 14.391 9.062 1 94.38 21 HIS B C 1
ATOM 827 O O . HIS B 1 21 ? -11.258 14.242 8.695 1 94.38 21 HIS B O 1
ATOM 833 N N . SER B 1 22 ? -9.203 14.828 8.258 1 92.81 22 SER B N 1
ATOM 834 C CA . SER B 1 22 ? -9.492 15.156 6.867 1 92.81 22 SER B CA 1
ATOM 835 C C . SER B 1 22 ? -9.789 13.898 6.051 1 92.81 22 SER B C 1
ATOM 837 O O . SER B 1 22 ? -10.688 13.898 5.211 1 92.81 22 SER B O 1
ATOM 839 N N . LEU B 1 23 ? -9.031 12.867 6.332 1 94.06 23 LEU B N 1
ATOM 840 C CA . LEU B 1 23 ? -9.102 11.672 5.496 1 94.06 23 LEU B CA 1
ATOM 841 C C . LEU B 1 23 ? -10.18 10.719 6 1 94.06 23 LEU B C 1
ATOM 843 O O . LEU B 1 23 ? -10.742 9.945 5.223 1 94.06 23 LEU B O 1
ATOM 847 N N . ARG B 1 24 ? -10.414 10.695 7.289 1 90.31 24 ARG B N 1
ATOM 848 C CA . ARG B 1 24 ? -11.367 9.75 7.863 1 90.31 24 ARG B CA 1
ATOM 849 C C . ARG B 1 24 ? -12.781 10.023 7.348 1 90.31 24 ARG B C 1
ATOM 851 O O . ARG B 1 24 ? -13.602 9.109 7.266 1 90.31 24 ARG B O 1
ATOM 858 N N . VAL B 1 25 ? -13.102 11.195 7.07 1 80.38 25 VAL B N 1
ATOM 859 C CA . VAL B 1 25 ? -14.43 11.594 6.621 1 80.38 25 VAL B CA 1
ATOM 860 C C . VAL B 1 25 ? -14.586 11.297 5.133 1 80.38 25 VAL B C 1
ATOM 862 O O . VAL B 1 25 ? -15.703 11.227 4.617 1 80.38 25 VAL B O 1
ATOM 865 N N . ASP B 1 26 ? -13.477 11.289 4.375 1 65.88 26 ASP B N 1
ATOM 866 C CA . ASP B 1 26 ? -13.539 10.992 2.947 1 65.88 26 ASP B CA 1
ATOM 867 C C . ASP B 1 26 ? -13.883 9.523 2.707 1 65.88 26 ASP B C 1
ATOM 869 O O . ASP B 1 26 ? -13.047 8.641 2.902 1 65.88 26 ASP B O 1
ATOM 873 N N . VAL B 1 27 ? -15.242 9.258 2.885 1 58.22 27 VAL B N 1
ATOM 874 C CA . VAL B 1 27 ? -15.727 7.906 2.654 1 58.22 27 VAL B CA 1
ATOM 875 C C . VAL B 1 27 ? -15.594 7.551 1.175 1 58.22 27 VAL B C 1
ATOM 877 O O . VAL B 1 27 ? -16.266 8.133 0.324 1 58.22 27 VAL B O 1
ATOM 880 N N . GLU B 1 28 ? -14.414 7.352 0.655 1 59.34 28 GLU B N 1
ATOM 881 C CA . GLU B 1 28 ? -14.375 6.809 -0.699 1 59.34 28 GLU B CA 1
ATOM 882 C C . GLU B 1 28 ? -15.328 5.625 -0.85 1 59.34 28 GLU B C 1
ATOM 884 O O . GLU B 1 28 ? -15.406 4.773 0.036 1 59.34 28 GLU B O 1
ATOM 889 N N . PRO B 1 29 ? -16.359 5.848 -1.685 1 52.81 29 PRO B N 1
ATOM 890 C CA . PRO B 1 29 ? -17.203 4.668 -1.901 1 52.81 29 PRO B CA 1
ATOM 891 C C . PRO B 1 29 ? -16.391 3.377 -1.992 1 52.81 29 PRO B C 1
ATOM 893 O O . PRO B 1 29 ? -15.414 3.307 -2.746 1 52.81 29 PRO B O 1
ATOM 896 N N . SER B 1 30 ? -16.25 2.834 -0.935 1 58.44 30 SER B N 1
ATOM 897 C CA . SER B 1 30 ? -15.656 1.514 -1.103 1 58.44 30 SER B CA 1
ATOM 898 C C . SER B 1 30 ? -16.391 0.704 -2.164 1 58.44 30 SER B C 1
ATOM 900 O O . SER B 1 30 ? -17.625 0.624 -2.15 1 58.44 30 SER B O 1
ATOM 902 N N . ARG B 1 31 ? -16.219 0.942 -3.373 1 53.25 31 ARG B N 1
ATOM 903 C CA . ARG B 1 31 ? -16.891 -0.055 -4.199 1 53.25 31 ARG B CA 1
ATOM 904 C C . ARG B 1 31 ? -16.969 -1.397 -3.479 1 53.25 31 ARG B C 1
ATOM 906 O O . ARG B 1 31 ? -16.062 -1.758 -2.725 1 53.25 31 ARG B O 1
ATOM 913 N N . GLY B 1 32 ? -18.125 -1.854 -3.211 1 62.25 32 GLY B N 1
ATOM 914 C CA . GLY B 1 32 ? -18.625 -3.098 -2.639 1 62.25 32 GLY B CA 1
ATOM 915 C C . GLY B 1 32 ? -17.531 -4.129 -2.422 1 62.25 32 GLY B C 1
ATOM 916 O O . GLY B 1 32 ? -17.781 -5.211 -1.894 1 62.25 32 GLY B O 1
ATOM 917 N N . GLY B 1 33 ? -16.141 -3.615 -2.279 1 80.56 33 GLY B N 1
ATOM 918 C CA . GLY B 1 33 ? -15.18 -4.707 -2.139 1 80.56 33 GLY B CA 1
ATOM 919 C C . GLY B 1 33 ? -13.945 -4.32 -1.354 1 80.56 33 GLY B C 1
ATOM 920 O O . GLY B 1 33 ? -12.992 -5.098 -1.262 1 80.56 33 GLY B O 1
ATOM 921 N N . THR B 1 34 ? -14.008 -3.02 -0.818 1 89.38 34 THR B N 1
ATOM 922 C CA . THR B 1 34 ? -12.828 -2.652 -0.042 1 89.38 34 THR B CA 1
ATOM 923 C C . THR B 1 34 ? -13.227 -2.066 1.309 1 89.38 34 THR B C 1
ATOM 925 O O . THR B 1 34 ? -14.289 -1.461 1.436 1 89.38 34 THR B O 1
ATOM 928 N N . GLU B 1 35 ? -12.594 -2.355 2.348 1 91.25 35 GLU B N 1
ATOM 929 C CA . GLU B 1 35 ? -12.719 -1.789 3.688 1 91.25 35 GLU B CA 1
ATOM 930 C C . GLU B 1 35 ? -11.477 -0.991 4.074 1 91.25 35 GLU B C 1
ATOM 932 O O . GLU B 1 35 ? -10.352 -1.45 3.873 1 91.25 35 GLU B O 1
ATOM 937 N N . LYS B 1 36 ? -11.82 0.198 4.641 1 93.25 36 LYS B N 1
ATOM 938 C CA . LYS B 1 36 ? -10.734 1.076 5.051 1 93.25 36 LYS B CA 1
ATOM 939 C C . LYS B 1 36 ? -10.844 1.438 6.531 1 93.25 36 LYS B C 1
ATOM 941 O O . LYS B 1 36 ? -11.93 1.795 7.004 1 93.25 36 LYS B O 1
ATOM 946 N N . VAL B 1 37 ? -9.719 1.262 7.266 1 93.56 37 VAL B N 1
ATOM 947 C CA . VAL B 1 37 ? -9.656 1.649 8.672 1 93.56 37 VAL B CA 1
ATOM 948 C C . VAL B 1 37 ? -8.477 2.592 8.891 1 93.56 37 VAL B C 1
ATOM 950 O O . VAL B 1 37 ? -7.324 2.229 8.633 1 93.56 37 VAL B O 1
ATOM 953 N N . LEU B 1 38 ? -8.75 3.773 9.406 1 95.88 38 LEU B N 1
ATOM 954 C CA . LEU B 1 38 ? -7.73 4.781 9.664 1 95.88 38 LEU B CA 1
ATOM 955 C C . LEU B 1 38 ? -7.441 4.902 11.156 1 95.88 38 LEU B C 1
ATOM 957 O O . LEU B 1 38 ? -8.344 4.773 11.977 1 95.88 38 LEU B O 1
ATOM 961 N N . SER B 1 39 ? -6.199 5.113 11.453 1 96.88 39 SER B N 1
ATOM 962 C CA . SER B 1 39 ? -5.805 5.402 12.828 1 96.88 39 SER B CA 1
ATOM 963 C C . SER B 1 39 ? -4.625 6.367 12.875 1 96.88 39 SER B C 1
ATOM 965 O O . SER B 1 39 ? -3.912 6.531 11.883 1 96.88 39 SER B O 1
ATOM 967 N N . VAL B 1 40 ? -4.566 7 13.992 1 97.5 40 VAL B N 1
ATOM 968 C CA . VAL B 1 40 ? -3.436 7.898 14.203 1 97.5 40 VAL B CA 1
ATOM 969 C C . VAL B 1 40 ? -2.869 7.699 15.609 1 97.5 40 VAL B C 1
ATOM 971 O O . VAL B 1 40 ? -3.623 7.539 16.578 1 97.5 40 VAL B O 1
ATOM 974 N N . GLU B 1 41 ? -1.673 7.465 15.656 1 97.5 41 GLU B N 1
ATOM 975 C CA . GLU B 1 41 ? -0.93 7.375 16.906 1 97.5 41 GLU B CA 1
ATOM 976 C C . GLU B 1 41 ? 0.249 8.344 16.922 1 97.5 41 GLU B C 1
ATOM 978 O O . GLU B 1 41 ? 1.197 8.188 16.141 1 97.5 41 GLU B O 1
ATOM 983 N N . GLU B 1 42 ? 0.239 9.242 17.875 1 96.81 42 GLU B N 1
ATOM 984 C CA . GLU B 1 42 ? 1.24 10.305 17.906 1 96.81 42 GLU B CA 1
ATOM 985 C C . GLU B 1 42 ? 1.337 11.008 16.562 1 96.81 42 GLU B C 1
ATOM 987 O O . GLU B 1 42 ? 0.338 11.516 16.047 1 96.81 42 GLU B O 1
ATOM 992 N N . ASN B 1 43 ? 2.52 11.031 15.938 1 97.69 43 ASN B N 1
ATOM 993 C CA . ASN B 1 43 ? 2.678 11.789 14.695 1 97.69 43 ASN B CA 1
ATOM 994 C C . ASN B 1 43 ? 2.604 10.891 13.469 1 97.69 43 ASN B C 1
ATOM 996 O O . ASN B 1 43 ? 3.09 11.25 12.398 1 97.69 43 ASN B O 1
ATOM 1000 N N . THR B 1 44 ? 2.059 9.727 13.68 1 98.25 44 THR B N 1
ATOM 1001 C CA . THR B 1 44 ? 2.039 8.789 12.562 1 98.25 44 THR B CA 1
ATOM 1002 C C . THR B 1 44 ? 0.607 8.406 12.203 1 98.25 44 THR B C 1
ATOM 1004 O O . THR B 1 44 ? -0.144 7.922 13.055 1 98.25 44 THR B O 1
ATOM 1007 N N . LEU B 1 45 ? 0.242 8.641 10.945 1 97.94 45 LEU B N 1
ATOM 1008 C CA . LEU B 1 45 ? -1.028 8.203 10.375 1 97.94 45 LEU B CA 1
ATOM 1009 C C . LEU B 1 45 ? -0.9 6.812 9.766 1 97.94 45 LEU B C 1
ATOM 1011 O O . LEU B 1 45 ? 0.077 6.523 9.07 1 97.94 45 LEU B O 1
ATOM 1015 N N . SER B 1 46 ? -1.897 5.992 10.062 1 97.62 46 SER B N 1
ATOM 1016 C CA . SER B 1 46 ? -1.907 4.648 9.492 1 97.62 46 SER B CA 1
ATOM 1017 C C . SER B 1 46 ? -3.26 4.324 8.867 1 97.62 46 SER B C 1
ATOM 1019 O O . SER B 1 46 ? -4.301 4.758 9.359 1 97.62 46 SER B O 1
ATOM 1021 N N . VAL B 1 47 ? -3.219 3.559 7.816 1 96.81 47 VAL B N 1
ATOM 1022 C CA . VAL B 1 47 ? -4.449 3.072 7.203 1 96.81 47 VAL B CA 1
ATOM 1023 C C . VAL B 1 47 ? -4.301 1.597 6.84 1 96.81 47 VAL B C 1
ATOM 1025 O O . VAL B 1 47 ? -3.236 1.171 6.379 1 96.81 47 VAL B O 1
ATOM 1028 N N . LYS B 1 48 ? -5.32 0.884 7.137 1 97.06 48 LYS B N 1
ATOM 1029 C CA . LYS B 1 48 ? -5.461 -0.5 6.695 1 97.06 48 LYS B CA 1
ATOM 1030 C C . LYS B 1 48 ? -6.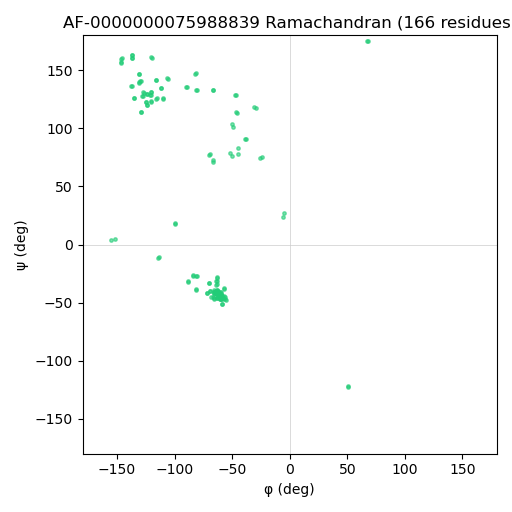555 -0.632 5.641 1 97.06 48 LYS B C 1
ATOM 1032 O O . LYS B 1 48 ? -7.695 -0.23 5.871 1 97.06 48 LYS B O 1
ATOM 1037 N N . ILE B 1 49 ? -6.215 -1.191 4.535 1 96.25 49 ILE B N 1
ATOM 1038 C CA . ILE B 1 49 ? -7.176 -1.401 3.457 1 96.25 49 ILE B CA 1
ATOM 1039 C C . ILE B 1 49 ? -7.27 -2.891 3.135 1 96.25 49 ILE B C 1
ATOM 1041 O O . ILE B 1 49 ? -6.25 -3.553 2.926 1 96.25 49 ILE B O 1
ATOM 1045 N N . VAL B 1 50 ? -8.461 -3.342 3.117 1 96.12 50 VAL B N 1
ATOM 1046 C CA . VAL B 1 50 ? -8.719 -4.75 2.834 1 96.12 50 VAL B CA 1
ATOM 1047 C C . VAL B 1 50 ? -9.602 -4.879 1.596 1 96.12 50 VAL B C 1
ATOM 1049 O O . VAL B 1 50 ? -10.609 -4.18 1.472 1 96.12 50 VAL B O 1
ATOM 1052 N N . ALA B 1 51 ? -9.188 -5.727 0.693 1 95.38 51 ALA B N 1
ATOM 1053 C CA . ALA B 1 51 ? -9.945 -5.941 -0.542 1 95.38 51 ALA B CA 1
ATOM 1054 C C . ALA B 1 51 ? -10.023 -7.426 -0.885 1 95.38 51 ALA B C 1
ATOM 1056 O O . ALA B 1 51 ? -9.219 -8.227 -0.404 1 95.38 51 ALA B O 1
ATOM 1057 N N . LYS B 1 52 ? -10.953 -7.684 -1.738 1 92.56 52 LYS B N 1
ATOM 1058 C CA . LYS B 1 52 ? -11.156 -9.07 -2.145 1 92.56 52 LYS B CA 1
ATOM 1059 C C . LYS B 1 52 ? -10.203 -9.461 -3.271 1 92.56 52 LYS B C 1
ATOM 1061 O O . LYS B 1 52 ? -9.891 -10.641 -3.449 1 92.56 52 LYS B O 1
ATOM 1066 N N . GLU B 1 53 ? -9.781 -8.484 -4.047 1 93.44 53 GLU B N 1
ATOM 1067 C CA . GLU B 1 53 ? -8.914 -8.711 -5.199 1 93.44 53 GLU B CA 1
ATOM 1068 C C . GLU B 1 53 ? -7.805 -7.668 -5.277 1 93.44 53 GLU B C 1
ATOM 1070 O O . GLU B 1 53 ? -7.953 -6.559 -4.762 1 93.44 53 GLU B O 1
ATOM 1075 N N . ALA B 1 54 ? -6.832 -8.109 -6.023 1 94.62 54 ALA B N 1
ATOM 1076 C CA . ALA B 1 54 ? -5.652 -7.25 -6.141 1 94.62 54 ALA B CA 1
ATOM 1077 C C . ALA B 1 54 ? -5.996 -5.941 -6.844 1 94.62 54 ALA B C 1
ATOM 1079 O O . ALA B 1 54 ? -5.52 -4.875 -6.445 1 94.62 54 ALA B O 1
ATOM 1080 N N . ARG B 1 55 ? -6.824 -6.043 -7.883 1 94.25 55 ARG B N 1
ATOM 1081 C CA . ARG B 1 55 ? -7.184 -4.855 -8.648 1 94.25 55 ARG B CA 1
ATOM 1082 C C . ARG B 1 55 ? -7.941 -3.855 -7.785 1 94.25 55 ARG B C 1
ATOM 1084 O O . ARG B 1 55 ? -7.672 -2.654 -7.84 1 94.25 55 ARG B O 1
ATOM 1091 N N . GLN B 1 56 ? -8.805 -4.348 -7.043 1 94.88 56 GLN B N 1
ATOM 1092 C CA . GLN B 1 56 ? -9.578 -3.484 -6.156 1 94.88 56 GLN B CA 1
ATOM 1093 C C . GLN B 1 56 ? -8.688 -2.832 -5.105 1 94.88 56 GLN B C 1
ATOM 1095 O O . GLN B 1 56 ? -8.859 -1.655 -4.781 1 94.88 56 GLN B O 1
ATOM 1100 N N . LEU B 1 57 ? -7.75 -3.621 -4.562 1 95.88 57 LEU B N 1
ATOM 1101 C CA . LEU B 1 57 ? -6.809 -3.072 -3.592 1 95.88 57 LEU B CA 1
ATOM 1102 C C . LEU B 1 57 ? -5.961 -1.974 -4.223 1 95.88 57 LEU B C 1
ATOM 1104 O O . LEU B 1 57 ? -5.773 -0.91 -3.627 1 95.88 57 LEU B O 1
ATOM 1108 N N . ARG B 1 58 ? -5.551 -2.211 -5.402 1 96.5 58 ARG B N 1
ATOM 1109 C CA . ARG B 1 58 ? -4.754 -1.216 -6.113 1 96.5 58 ARG B CA 1
ATOM 1110 C C . ARG B 1 58 ? -5.512 0.099 -6.25 1 96.5 58 ARG B C 1
ATOM 1112 O O . ARG B 1 58 ? -4.98 1.165 -5.934 1 96.5 58 ARG B O 1
ATOM 1119 N N . VAL B 1 59 ? -6.676 0.015 -6.711 1 94.81 59 VAL B N 1
ATOM 1120 C CA . VAL B 1 59 ? -7.5 1.196 -6.949 1 94.81 59 VAL B CA 1
ATOM 1121 C C . VAL B 1 59 ? -7.719 1.945 -5.637 1 94.81 59 VAL B C 1
ATOM 1123 O O . VAL B 1 59 ? -7.562 3.166 -5.578 1 94.81 59 VAL B O 1
ATOM 1126 N N . SER B 1 60 ? -8.047 1.202 -4.617 1 93.94 60 SER B N 1
ATOM 1127 C CA . SER B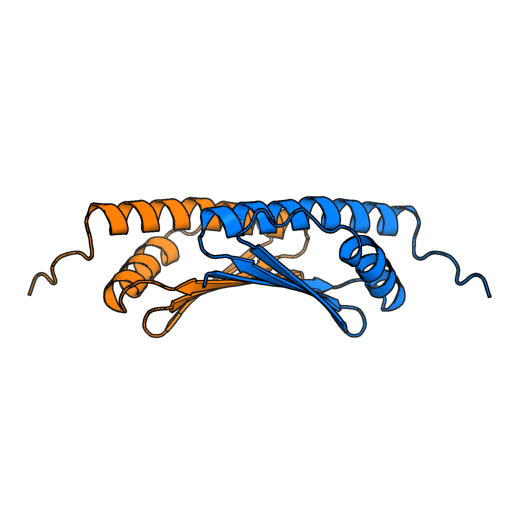 1 60 ? -8.336 1.807 -3.32 1 93.94 60 SER B CA 1
ATOM 1128 C C . SER B 1 60 ? -7.098 2.463 -2.725 1 93.94 60 SER B C 1
ATOM 1130 O O . SER B 1 60 ? -7.176 3.566 -2.178 1 93.94 60 SER B O 1
ATOM 1132 N N . VAL B 1 61 ? -6 1.802 -2.867 1 96.44 61 VAL B N 1
ATOM 1133 C CA . VAL B 1 61 ? -4.75 2.34 -2.348 1 96.44 61 VAL B CA 1
ATOM 1134 C C . VAL B 1 61 ? -4.375 3.609 -3.109 1 96.44 61 VAL B C 1
ATOM 1136 O O . VAL B 1 61 ? -3.986 4.613 -2.506 1 96.44 61 VAL B O 1
ATOM 1139 N N . ASN B 1 62 ? -4.531 3.617 -4.371 1 95.44 62 ASN B N 1
ATOM 1140 C CA . ASN B 1 62 ? -4.227 4.793 -5.18 1 95.44 62 ASN B CA 1
ATOM 1141 C C . ASN B 1 62 ? -5.141 5.965 -4.828 1 95.44 62 ASN B C 1
ATOM 1143 O O . ASN B 1 62 ? -4.691 7.109 -4.758 1 95.44 62 ASN B O 1
ATOM 1147 N N . SER B 1 63 ? -6.328 5.602 -4.664 1 93.56 63 SER B N 1
ATOM 1148 C CA . SER B 1 63 ? -7.273 6.641 -4.27 1 93.56 63 SER B CA 1
ATOM 1149 C C . SER B 1 63 ? -6.871 7.285 -2.949 1 93.56 63 SER B C 1
ATOM 1151 O O . SER B 1 63 ? -6.938 8.508 -2.801 1 93.56 63 SER B O 1
ATOM 1153 N N . PHE B 1 64 ? -6.473 6.473 -2.045 1 94.94 64 PHE B N 1
ATOM 1154 C CA . PHE B 1 64 ? -6.043 6.992 -0.752 1 94.94 64 PHE B CA 1
ATOM 1155 C C . PHE B 1 64 ? -4.828 7.898 -0.911 1 94.94 64 PHE B C 1
ATOM 1157 O O . PHE B 1 64 ? -4.754 8.961 -0.294 1 94.94 64 PHE B O 1
ATOM 1164 N N . PHE B 1 65 ? -3.883 7.508 -1.739 1 96.12 65 PHE B N 1
ATOM 1165 C CA . PHE B 1 65 ? -2.689 8.312 -1.967 1 96.12 65 PHE B CA 1
ATOM 1166 C C . PHE B 1 65 ? -3.061 9.68 -2.531 1 96.12 65 PHE B C 1
ATOM 1168 O O . PHE B 1 65 ? -2.457 10.695 -2.172 1 96.12 65 PHE B O 1
ATOM 1175 N N . ASP B 1 66 ? -4 9.68 -3.416 1 95.38 66 ASP B N 1
ATOM 1176 C CA . ASP B 1 66 ? -4.418 10.945 -4.016 1 95.38 66 ASP B CA 1
ATOM 1177 C C . ASP B 1 66 ? -4.867 11.938 -2.945 1 95.38 66 ASP B C 1
ATOM 1179 O O . ASP B 1 66 ? -4.445 13.102 -2.953 1 95.38 66 ASP B O 1
ATOM 1183 N N . LEU B 1 67 ? -5.641 11.461 -2.002 1 94.75 67 LEU B N 1
ATOM 1184 C CA . LEU B 1 67 ? -6.145 12.32 -0.934 1 94.75 67 LEU B CA 1
ATOM 1185 C C . LEU B 1 67 ? -5.031 12.688 0.039 1 94.75 67 LEU B C 1
ATOM 1187 O O . LEU B 1 67 ? -4.922 13.844 0.459 1 94.75 67 LEU B O 1
ATOM 1191 N N . LEU B 1 68 ? -4.23 11.719 0.354 1 96.12 68 LEU B N 1
ATOM 1192 C CA . LEU B 1 68 ? -3.137 11.922 1.298 1 96.12 68 LEU B CA 1
ATOM 1193 C C . LEU B 1 68 ? -2.18 13 0.794 1 96.12 68 LEU B C 1
ATOM 1195 O O . LEU B 1 68 ? -1.81 13.906 1.542 1 96.12 68 LEU B O 1
ATOM 1199 N N . ILE B 1 69 ? -1.84 12.883 -0.425 1 96.62 69 ILE B N 1
ATOM 1200 C CA . ILE B 1 69 ? -0.881 13.812 -1.015 1 96.62 69 ILE B CA 1
ATOM 1201 C C . ILE B 1 69 ? -1.458 15.227 -1.006 1 96.62 69 ILE B C 1
ATOM 1203 O O . ILE B 1 69 ? -0.75 16.188 -0.705 1 96.62 69 ILE B O 1
ATOM 1207 N N . LEU B 1 70 ? -2.688 15.266 -1.319 1 95.44 70 LEU B N 1
ATOM 1208 C CA . LEU B 1 70 ? -3.352 16.562 -1.27 1 95.44 70 LEU B CA 1
ATOM 1209 C C . LEU B 1 70 ? -3.314 17.141 0.142 1 95.44 70 LEU B C 1
ATOM 1211 O O . LEU B 1 70 ? -3.014 18.328 0.327 1 95.44 70 LEU B O 1
ATOM 1215 N N . VAL B 1 71 ? -3.621 16.391 1.145 1 95.12 71 VAL B N 1
ATOM 1216 C CA . VAL B 1 71 ? -3.635 16.812 2.541 1 95.12 71 VAL B CA 1
ATOM 1217 C C . VAL B 1 71 ? -2.23 17.234 2.965 1 95.12 71 VAL B C 1
ATOM 1219 O O . VAL B 1 71 ? -2.059 18.266 3.617 1 95.12 71 VAL B O 1
ATOM 1222 N N . ILE B 1 72 ? -1.254 16.516 2.586 1 95.56 72 ILE B N 1
ATOM 1223 C CA . ILE B 1 72 ? 0.129 16.828 2.938 1 95.56 72 ILE B CA 1
ATOM 1224 C C . ILE B 1 72 ? 0.533 18.172 2.338 1 95.56 72 ILE B C 1
ATOM 1226 O O . ILE B 1 72 ? 1.126 19 3.021 1 95.56 72 ILE B O 1
ATOM 1230 N N . LYS B 1 73 ? 0.179 18.328 1.07 1 95.19 73 LYS B N 1
ATOM 1231 C CA . LYS B 1 73 ? 0.503 19.594 0.395 1 95.19 73 LYS B CA 1
ATOM 1232 C C . LYS B 1 73 ? -0.148 20.781 1.098 1 95.19 73 LYS B C 1
ATOM 1234 O O . LYS B 1 73 ? 0.467 21.828 1.234 1 95.19 73 LYS B O 1
ATOM 1239 N N . THR B 1 74 ? -1.366 20.594 1.475 1 94.38 74 THR B N 1
ATOM 1240 C CA . THR B 1 74 ? -2.09 21.656 2.174 1 94.38 74 THR B CA 1
ATOM 1241 C C . THR B 1 74 ? -1.418 21.984 3.504 1 94.38 74 THR B C 1
ATOM 1243 O O . THR B 1 74 ? -1.226 23.156 3.836 1 94.38 74 THR B O 1
ATOM 1246 N N . LEU B 1 75 ? -1.039 20.984 4.289 1 94.25 75 LEU B N 1
ATOM 1247 C CA . LEU B 1 75 ? -0.409 21.188 5.59 1 94.25 75 LEU B CA 1
ATOM 1248 C C . LEU B 1 75 ? 0.956 21.844 5.434 1 94.25 75 LEU B C 1
ATOM 1250 O O . LEU B 1 75 ? 1.355 22.656 6.273 1 94.25 75 LEU B O 1
ATOM 1254 N N . GLU B 1 76 ? 1.647 21.422 4.426 1 91.56 76 GLU B N 1
ATOM 1255 C CA . GLU B 1 76 ? 2.959 22.016 4.168 1 91.56 76 GLU B CA 1
ATOM 1256 C C . GLU B 1 76 ? 2.84 23.5 3.826 1 91.56 76 GLU B C 1
ATOM 1258 O O . GLU B 1 76 ? 3.703 24.297 4.195 1 91.56 76 GLU B O 1
ATOM 1263 N N . ARG B 1 77 ? 1.773 23.781 3.158 1 90.81 77 ARG B N 1
ATOM 1264 C CA . ARG B 1 77 ? 1.583 25.156 2.68 1 90.81 77 ARG B CA 1
ATOM 1265 C C . ARG B 1 77 ? 1.035 26.047 3.783 1 90.81 77 ARG B C 1
ATOM 1267 O O . ARG B 1 77 ? 1.43 27.219 3.898 1 90.81 77 ARG B O 1
ATOM 1274 N N . PHE B 1 78 ? 0.159 25.547 4.586 1 86.75 78 PHE B N 1
ATOM 1275 C CA . PHE B 1 78 ? -0.578 26.406 5.5 1 86.75 78 PHE B CA 1
ATOM 1276 C C . PHE B 1 78 ? -0.228 26.094 6.945 1 86.75 78 PHE B C 1
ATOM 1278 O O . PHE B 1 78 ? -0.482 26.891 7.844 1 86.75 78 PHE B O 1
ATOM 1285 N N . GLY B 1 79 ? 0.484 24.953 7.207 1 79.12 79 GLY B N 1
ATOM 1286 C CA . GLY B 1 79 ? 0.741 24.531 8.578 1 79.12 79 GLY B CA 1
ATOM 1287 C C . GLY B 1 79 ? -0.51 24.094 9.305 1 79.12 79 GLY B C 1
ATOM 1288 O O . GLY B 1 79 ? -1.589 24.016 8.719 1 79.12 79 GLY B O 1
ATOM 1289 N N . PRO B 1 80 ? -0.287 23.562 10.633 1 71.56 80 PRO B N 1
ATOM 1290 C CA . PRO B 1 80 ? -1.462 23.172 11.414 1 71.56 80 PRO B CA 1
ATOM 1291 C C . PRO B 1 80 ? -2.338 24.359 11.805 1 71.56 80 PRO B C 1
ATOM 1293 O O . PRO B 1 80 ? -1.838 25.469 11.953 1 71.56 80 PRO B O 1
ATOM 1296 N N . PRO B 1 81 ? -3.723 24.094 11.539 1 63.25 81 PRO B N 1
ATOM 1297 C CA . PRO B 1 81 ? -4.535 25.234 11.938 1 63.25 81 PRO B CA 1
ATOM 1298 C C . PRO B 1 81 ? -4.188 25.766 13.328 1 63.25 81 PRO B C 1
ATOM 1300 O O . PRO B 1 81 ? -3.736 25 14.188 1 63.25 81 PRO B O 1
ATOM 1303 N N . VAL B 1 82 ? -3.941 26.984 13.531 1 55.5 82 VAL B N 1
ATOM 1304 C CA . VAL B 1 82 ? -3.693 27.656 14.797 1 55.5 82 VAL B CA 1
ATOM 1305 C C . VAL B 1 82 ? -4.789 27.297 15.805 1 55.5 82 VAL B C 1
ATOM 1307 O O . VAL B 1 82 ? -5.93 27.047 15.414 1 55.5 82 VAL B O 1
ATOM 1310 N N . ASP B 1 83 ? -4.465 26.375 16.812 1 51.06 83 ASP B N 1
ATOM 1311 C CA . ASP B 1 83 ? -5.348 26.094 17.938 1 51.06 83 ASP B CA 1
ATOM 1312 C C . ASP B 1 83 ? -6.262 27.281 18.219 1 51.06 83 ASP B C 1
ATOM 1314 O O . ASP B 1 83 ? -5.785 28.406 18.453 1 51.06 83 ASP B O 1
ATOM 1318 N N . SER B 1 84 ? -7.277 27.562 17.438 1 45.44 84 SER B N 1
ATOM 1319 C CA . SER B 1 84 ? -8.133 28.562 18.062 1 45.44 84 SER B CA 1
ATOM 1320 C C . SER B 1 84 ? -8.383 28.234 19.531 1 45.44 84 SER B C 1
ATOM 1322 O O . SER B 1 84 ? -8.992 27.203 19.844 1 45.44 84 SER B O 1
ATOM 1324 N N . LYS B 1 85 ? -7.508 28.453 20.469 1 38.03 85 LYS B N 1
ATOM 1325 C CA . LYS B 1 85 ? -8.047 28.641 21.812 1 38.03 85 LYS B CA 1
ATOM 1326 C C . LYS B 1 85 ? -9.219 29.625 21.797 1 38.03 85 LYS B C 1
ATOM 1328 O O . LYS B 1 85 ? -9.219 30.578 21.031 1 38.03 85 LYS B O 1
#

Nearest PDB structures (foldseek):
  6gwj-assembly1_B  TM=9.385E-01  e=5.112E-09  Homo sapiens
  8k20-assembly1_D  TM=9.327E-01  e=7.510E-08  Arabidopsis thaliana
  8k20-assembly1_F  TM=9.379E-01  e=6.358E-07  Arabidopsis thaliana
  4wx8-assembly3_C  TM=9.221E-01  e=8.139E-06  Saccharomyces cerevisiae S288C
  7a67-assembly1_A  TM=8.581E-01  e=3.971E-05  Pyrococcus abyssi GE5

Radius of gyration: 17.58 Å; Cα contacts (8 Å, |Δi|>4): 285; chains: 2; bounding box: 36×63×38 Å

Foldseek 3Di:
DDKDKDKDFDPWQLLQVVLQVQLVVPPP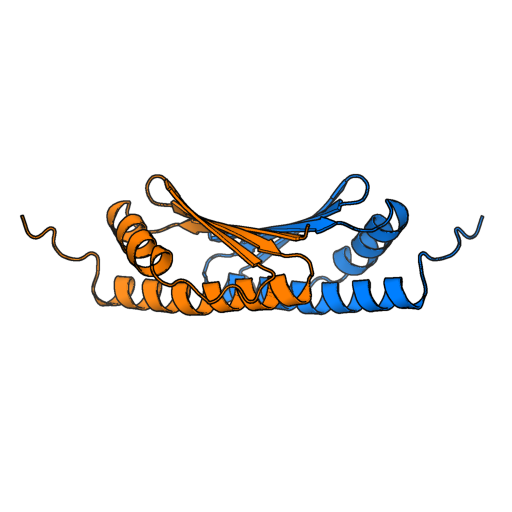PLPVFKDKDWDDDTRMIMMMMDGPDPVSVVVVVVVSVVSSVVSVVVCVVPNRDDPPD/DDKDKDKDFDPWQLLQVVLQVQLVPPPPPLPVFKDKDWDDDTRMIMMMMDGPDPVSVVVVVVVSVVSSVVSVVVCVVPNRDDPPD

Sequence (170 aa):
MFVANLSVPFPSDKEAEIAYHSLRVDVEPSRGGTEKVLSVEENTLSVKIVAKEARQLRVSVNSFFDLLILVIKTLERFGPPVDSKMFVANLSVPFPSDKEAEIAYHSLRVDVEPSRGGTEKVLSVEENTLSVKIVAKEARQLRVSVNSFFDLLILVIKTLERFGPPVDSK

pLDDT: mean 88.77, std 14.51, range [37.62, 98.38]